Protein AF-A0A4V2KA90-F1 (afdb_monomer)

Structure (mmCIF, N/CA/C/O backbone):
data_AF-A0A4V2KA90-F1
#
_entry.id   AF-A0A4V2KA90-F1
#
loop_
_atom_site.group_PDB
_atom_site.id
_atom_site.type_symbol
_atom_site.label_atom_id
_atom_site.label_alt_id
_atom_site.label_comp_id
_atom_site.label_asym_id
_atom_site.label_entity_id
_atom_site.label_seq_id
_atom_site.pdbx_PDB_ins_code
_atom_site.Cartn_x
_atom_site.Cartn_y
_atom_site.Cartn_z
_atom_site.occupancy
_atom_site.B_iso_or_equiv
_atom_site.auth_seq_id
_atom_site.auth_comp_id
_atom_site.auth_asym_id
_atom_site.auth_atom_id
_atom_site.pdbx_PDB_model_num
ATOM 1 N N . MET A 1 1 ? -0.469 12.114 12.976 1.00 49.88 1 MET A N 1
ATOM 2 C CA . MET A 1 1 ? 0.600 11.328 12.302 1.00 49.88 1 MET A CA 1
ATOM 3 C C . MET A 1 1 ? 0.207 9.888 11.914 1.00 49.88 1 MET A C 1
ATOM 5 O O . MET A 1 1 ? 0.930 9.276 11.137 1.00 49.88 1 MET A O 1
ATOM 9 N N . PHE A 1 2 ? -0.930 9.350 12.385 1.00 52.66 2 PHE A N 1
ATOM 10 C CA . PHE A 1 2 ? -1.449 8.006 12.057 1.00 52.66 2 PHE A CA 1
ATOM 11 C C . PHE A 1 2 ? -1.662 7.740 10.556 1.00 52.66 2 PHE A C 1
ATOM 13 O O . PHE A 1 2 ? -1.206 6.731 10.027 1.00 52.66 2 PHE A O 1
ATOM 20 N N . PHE A 1 3 ? -2.319 8.675 9.865 1.00 51.88 3 PHE A N 1
ATOM 21 C CA . PHE A 1 3 ? -2.645 8.556 8.441 1.00 51.88 3 PHE A CA 1
ATOM 22 C C . PHE A 1 3 ? -1.391 8.559 7.558 1.00 51.88 3 PHE A C 1
ATOM 24 O O . PHE A 1 3 ? -1.224 7.685 6.719 1.00 51.88 3 PHE A O 1
ATOM 31 N N . ILE A 1 4 ? -0.465 9.490 7.801 1.00 54.34 4 ILE A N 1
ATOM 32 C CA . ILE A 1 4 ? 0.720 9.699 6.954 1.00 54.34 4 ILE A CA 1
ATOM 33 C C . ILE A 1 4 ? 1.667 8.494 7.007 1.00 54.34 4 ILE A C 1
ATOM 35 O O . ILE A 1 4 ? 2.111 8.021 5.967 1.00 54.34 4 ILE A O 1
ATOM 39 N N . ARG A 1 5 ? 1.942 7.936 8.196 1.00 56.03 5 ARG A N 1
ATOM 40 C CA . ARG A 1 5 ? 2.899 6.820 8.326 1.00 56.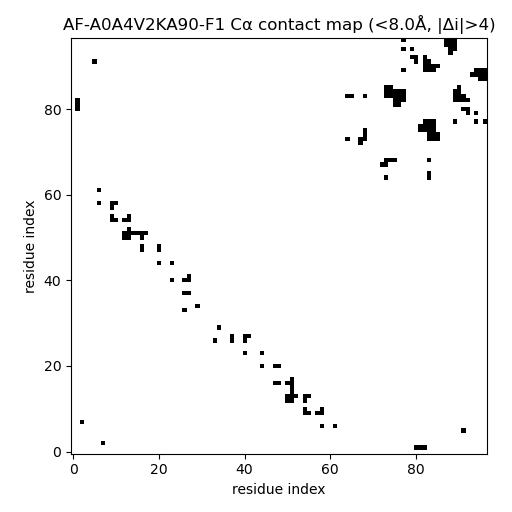03 5 ARG A CA 1
ATOM 41 C C . ARG A 1 5 ? 2.329 5.472 7.872 1.00 56.03 5 ARG A C 1
ATOM 43 O O . ARG A 1 5 ? 3.095 4.581 7.529 1.00 56.03 5 ARG A O 1
ATOM 50 N N . ASN A 1 6 ? 1.001 5.321 7.867 1.00 58.00 6 ASN A N 1
ATOM 51 C CA . ASN A 1 6 ? 0.332 4.045 7.598 1.00 58.00 6 ASN A CA 1
ATOM 52 C C . ASN A 1 6 ? -0.290 3.962 6.189 1.00 58.00 6 ASN A C 1
ATOM 54 O O . ASN A 1 6 ? -0.375 2.870 5.634 1.00 58.00 6 ASN A O 1
ATOM 58 N N . LEU A 1 7 ? -0.692 5.097 5.598 1.00 61.91 7 LEU A N 1
ATOM 59 C CA . LEU A 1 7 ? -1.077 5.197 4.182 1.00 61.91 7 LEU A CA 1
ATO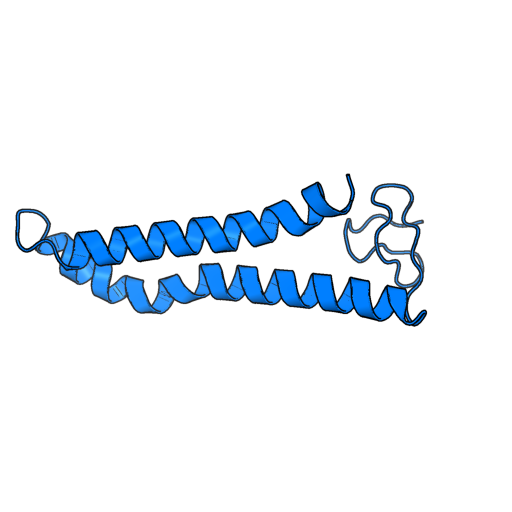M 60 C C . LEU A 1 7 ? 0.065 5.676 3.281 1.00 61.91 7 LEU A C 1
ATOM 62 O O . LEU A 1 7 ? 0.019 5.415 2.087 1.00 61.91 7 LEU A O 1
ATOM 66 N N . GLY A 1 8 ? 1.116 6.302 3.814 1.00 66.19 8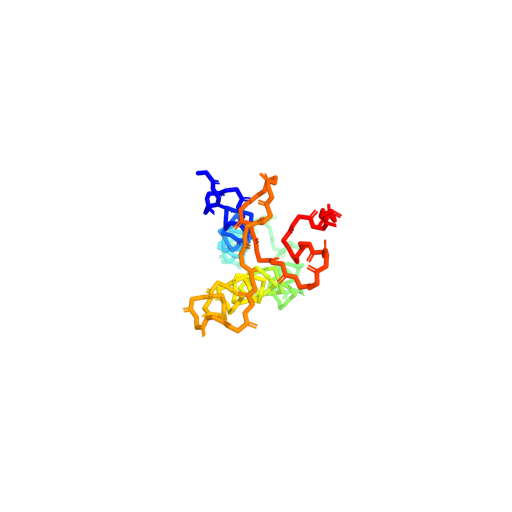 GLY A N 1
ATOM 67 C CA . GLY A 1 8 ? 2.244 6.749 2.992 1.00 66.19 8 GLY A CA 1
ATOM 68 C C . GLY A 1 8 ? 2.903 5.602 2.224 1.00 66.19 8 GLY A C 1
ATOM 69 O O . GLY A 1 8 ? 3.135 5.718 1.031 1.00 66.19 8 GLY A O 1
ATOM 70 N N . LEU A 1 9 ? 3.123 4.458 2.873 1.00 67.81 9 LEU A N 1
ATOM 71 C CA . LEU A 1 9 ? 3.800 3.305 2.273 1.00 67.81 9 LEU A CA 1
ATOM 72 C C . LEU A 1 9 ? 3.023 2.650 1.108 1.00 67.81 9 LEU A C 1
ATOM 74 O O . LEU A 1 9 ? 3.624 2.453 0.052 1.00 67.81 9 LEU A O 1
ATOM 78 N N . PRO A 1 10 ? 1.705 2.369 1.209 1.00 66.62 10 PRO A N 1
ATOM 79 C CA . PRO A 1 10 ? 0.943 1.891 0.056 1.00 66.62 10 PRO A CA 1
ATOM 80 C C . PRO A 1 10 ? 0.837 2.941 -1.058 1.00 66.62 10 PRO A C 1
ATOM 82 O O . PRO A 1 10 ? 0.923 2.577 -2.226 1.00 66.62 10 PRO A O 1
ATOM 85 N N . PHE A 1 11 ? 0.736 4.235 -0.734 1.00 70.56 11 PHE A N 1
ATOM 86 C CA . PHE A 1 11 ? 0.773 5.291 -1.753 1.00 70.56 11 PHE A CA 1
ATOM 87 C C . PHE A 1 11 ? 2.134 5.386 -2.455 1.00 70.56 11 PHE A C 1
ATOM 89 O O . PHE A 1 11 ? 2.165 5.577 -3.666 1.00 70.56 11 PHE A O 1
ATOM 96 N N . ILE A 1 12 ? 3.246 5.191 -1.739 1.00 77.25 12 ILE A N 1
ATOM 97 C CA . ILE A 1 12 ? 4.593 5.119 -2.326 1.00 77.25 12 ILE A CA 1
ATOM 98 C C . ILE A 1 12 ? 4.705 3.918 -3.269 1.00 77.25 12 ILE A C 1
ATOM 100 O O . ILE A 1 12 ? 5.249 4.062 -4.358 1.00 77.25 12 ILE A O 1
ATOM 104 N N . LEU A 1 13 ? 4.160 2.753 -2.899 1.00 73.38 13 LEU A N 1
ATOM 105 C CA . LEU A 1 13 ? 4.144 1.576 -3.778 1.00 73.38 13 LEU A CA 1
ATOM 106 C C . LEU A 1 13 ? 3.311 1.811 -5.045 1.00 73.38 13 LEU A C 1
ATOM 108 O O . LEU A 1 13 ? 3.738 1.430 -6.133 1.00 73.38 13 LEU A O 1
ATOM 112 N N . ILE A 1 14 ? 2.155 2.470 -4.922 1.00 74.50 14 ILE A N 1
ATOM 113 C CA . ILE A 1 14 ? 1.308 2.830 -6.069 1.00 74.50 14 ILE A CA 1
ATOM 114 C C . ILE A 1 14 ? 2.027 3.847 -6.964 1.00 74.50 14 ILE A C 1
ATOM 116 O O . ILE A 1 14 ? 2.152 3.618 -8.164 1.00 74.50 14 ILE A O 1
ATOM 120 N N . ALA A 1 15 ? 2.537 4.941 -6.393 1.00 79.62 15 ALA A N 1
ATOM 121 C CA . ALA A 1 15 ? 3.226 5.992 -7.138 1.00 79.62 15 ALA A CA 1
ATOM 122 C C . ALA A 1 15 ? 4.510 5.472 -7.801 1.00 79.62 15 ALA A C 1
ATOM 124 O O . ALA A 1 15 ? 4.719 5.698 -8.989 1.00 79.62 15 ALA A O 1
ATOM 125 N N . GLY A 1 16 ? 5.332 4.715 -7.071 1.00 81.88 16 GLY A N 1
ATOM 126 C CA . GLY A 1 16 ? 6.538 4.084 -7.605 1.00 81.88 16 GLY A CA 1
ATOM 127 C C . GLY A 1 16 ? 6.228 3.069 -8.706 1.00 81.88 16 GLY A C 1
ATOM 128 O O . GLY A 1 16 ? 6.880 3.082 -9.746 1.00 81.88 16 GLY A O 1
ATOM 129 N N . GLY A 1 17 ? 5.190 2.244 -8.525 1.00 77.00 17 GLY A N 1
ATOM 130 C CA . GLY A 1 17 ? 4.724 1.302 -9.544 1.00 77.00 17 GLY A CA 1
ATOM 131 C C . GLY A 1 17 ? 4.240 1.997 -10.821 1.00 77.00 17 GLY A C 1
ATOM 132 O O . GLY A 1 17 ? 4.592 1.569 -11.918 1.00 77.00 17 GLY A O 1
ATOM 133 N N . LEU A 1 18 ? 3.496 3.099 -10.689 1.00 81.75 18 LEU A N 1
ATOM 134 C CA . LEU A 1 18 ? 3.040 3.910 -11.823 1.00 81.75 18 LEU A CA 1
ATOM 135 C C . LEU A 1 18 ? 4.200 4.600 -12.548 1.00 81.75 18 LEU A C 1
ATOM 137 O O . LEU A 1 18 ? 4.249 4.565 -13.774 1.00 81.75 18 LEU A O 1
ATOM 141 N N . VAL A 1 19 ? 5.149 5.186 -11.812 1.00 85.00 19 VAL A N 1
ATOM 142 C CA . VAL A 1 19 ? 6.346 5.815 -12.397 1.00 85.00 19 VAL A CA 1
ATOM 143 C C . VAL A 1 19 ? 7.180 4.784 -13.155 1.00 85.00 19 VAL A C 1
ATOM 145 O O . VAL A 1 19 ? 7.606 5.049 -14.277 1.00 85.00 19 VAL A O 1
ATOM 148 N N . ALA A 1 20 ? 7.368 3.592 -12.587 1.00 80.44 20 ALA A N 1
ATOM 149 C CA . ALA A 1 20 ? 8.105 2.519 -13.241 1.00 80.44 20 ALA A CA 1
ATOM 150 C C . ALA A 1 20 ? 7.385 2.009 -14.507 1.00 80.44 20 ALA A C 1
ATOM 152 O O . ALA A 1 20 ? 8.033 1.821 -15.536 1.00 80.44 20 ALA A O 1
ATOM 153 N N . LEU A 1 21 ? 6.052 1.856 -14.467 1.00 79.44 21 LEU A N 1
ATOM 154 C CA . LEU A 1 21 ? 5.246 1.505 -15.644 1.00 79.44 21 LEU A CA 1
ATOM 155 C C . LEU A 1 21 ? 5.369 2.572 -16.734 1.00 79.44 21 LEU A C 1
ATOM 157 O O . LEU A 1 21 ? 5.599 2.243 -17.894 1.00 79.44 21 LEU A O 1
ATOM 161 N N . MET A 1 22 ? 5.268 3.848 -16.361 1.00 82.06 22 MET A N 1
ATOM 162 C CA . MET A 1 22 ? 5.380 4.967 -17.295 1.00 82.06 22 MET A CA 1
ATOM 163 C C . MET A 1 22 ? 6.778 5.039 -17.921 1.00 82.06 22 MET A C 1
ATOM 165 O O . MET A 1 22 ? 6.894 5.212 -19.132 1.00 82.06 22 MET A O 1
ATOM 169 N N . GLY A 1 23 ? 7.834 4.812 -17.134 1.00 79.12 23 GLY A N 1
ATOM 170 C CA . GLY A 1 23 ? 9.204 4.702 -17.639 1.00 79.12 23 GLY A CA 1
ATOM 171 C C . GLY A 1 23 ? 9.370 3.564 -18.649 1.00 79.12 23 GLY A C 1
ATOM 172 O O . GLY A 1 23 ? 9.972 3.758 -19.703 1.00 79.12 23 GLY A O 1
ATOM 173 N N . LEU A 1 24 ? 8.778 2.397 -18.382 1.00 72.94 24 LEU A N 1
ATOM 174 C CA . LEU A 1 24 ? 8.827 1.256 -19.298 1.00 72.94 24 LEU A CA 1
ATOM 175 C C . LEU A 1 24 ? 7.999 1.459 -20.570 1.00 72.94 24 LEU A C 1
ATOM 177 O O . LEU A 1 24 ? 8.443 1.043 -21.639 1.00 72.94 24 LEU A O 1
ATOM 181 N N . VAL A 1 25 ? 6.859 2.151 -20.495 1.00 78.81 25 VAL A N 1
ATOM 182 C CA . VAL A 1 25 ? 6.108 2.572 -21.690 1.00 78.81 25 VAL A CA 1
ATOM 183 C C . VAL A 1 25 ? 6.967 3.492 -22.556 1.00 78.81 25 VAL A C 1
ATOM 185 O O . VAL A 1 25 ? 7.098 3.239 -23.753 1.00 78.81 25 VAL A O 1
ATOM 188 N N . LEU A 1 26 ? 7.603 4.506 -21.963 1.00 78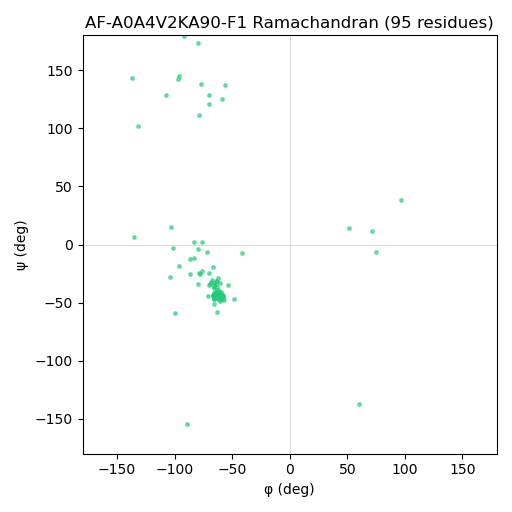.50 26 LEU A N 1
ATOM 189 C CA . LEU A 1 26 ? 8.468 5.441 -22.690 1.00 78.50 26 LEU A CA 1
ATOM 190 C C . LEU A 1 26 ? 9.664 4.732 -23.347 1.00 78.50 26 LEU A C 1
ATOM 192 O O . LEU A 1 26 ? 9.959 4.987 -24.513 1.00 78.50 26 LEU A O 1
ATOM 196 N N . LEU A 1 27 ? 10.297 3.792 -22.637 1.00 72.25 27 LEU A N 1
ATOM 197 C CA . LEU A 1 27 ? 11.379 2.957 -23.172 1.00 72.25 27 LEU A CA 1
ATOM 198 C C . LEU A 1 27 ? 10.896 2.022 -24.292 1.00 72.25 27 LEU A C 1
ATOM 200 O O . LEU A 1 27 ? 11.616 1.807 -25.261 1.00 72.25 27 LEU A O 1
ATOM 204 N N . SER A 1 28 ? 9.675 1.485 -24.195 1.00 66.81 28 SER A N 1
ATOM 205 C CA . SER A 1 28 ? 9.123 0.564 -25.202 1.00 66.81 28 SER A CA 1
ATOM 206 C C . SER A 1 28 ? 8.788 1.230 -26.541 1.00 66.81 28 SER A C 1
ATOM 208 O O . SER A 1 28 ? 8.763 0.549 -27.567 1.00 66.81 28 SER A O 1
ATOM 210 N N . GLN A 1 29 ? 8.539 2.544 -26.530 1.00 71.81 29 GLN A N 1
ATOM 211 C CA . GLN A 1 29 ? 8.251 3.351 -27.720 1.00 71.81 29 GLN A CA 1
ATOM 212 C C . GLN A 1 29 ? 9.529 3.877 -28.396 1.00 71.81 29 GLN A C 1
ATOM 214 O O . GLN A 1 2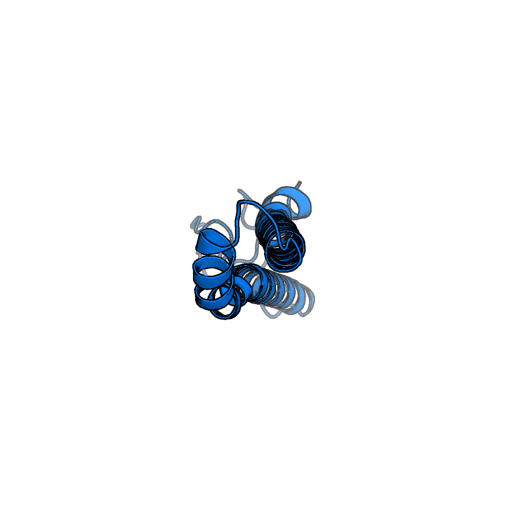9 ? 9.477 4.372 -29.522 1.00 71.81 29 GLN A O 1
ATOM 219 N N . GLN A 1 30 ? 10.687 3.778 -27.734 1.00 68.50 30 GLN A N 1
ATOM 220 C CA . GLN A 1 30 ? 11.967 4.185 -28.307 1.00 68.50 30 GLN A CA 1
ATOM 221 C C . GLN A 1 30 ? 12.488 3.113 -29.277 1.00 68.50 30 GLN A C 1
ATOM 223 O O . GLN A 1 30 ? 12.901 2.029 -28.876 1.00 68.50 30 GLN A O 1
ATOM 228 N N . SER A 1 31 ? 12.505 3.443 -30.570 1.00 57.00 31 SER A N 1
ATOM 229 C CA . SER A 1 31 ? 12.964 2.578 -31.671 1.00 57.00 31 SER A CA 1
ATOM 230 C C . SER A 1 31 ? 14.490 2.573 -31.895 1.00 57.00 31 SER A C 1
ATOM 232 O O . SER A 1 31 ? 14.970 1.919 -32.818 1.00 57.00 31 SER A O 1
ATOM 234 N N . GLY A 1 32 ? 15.255 3.304 -31.072 1.00 67.75 32 GLY A N 1
ATOM 235 C CA . GLY A 1 32 ? 16.722 3.412 -31.139 1.00 67.75 32 GLY A CA 1
ATOM 236 C C . GLY A 1 32 ? 17.479 2.351 -30.320 1.00 67.75 32 GLY A C 1
ATOM 237 O O . GLY A 1 32 ? 16.939 1.288 -30.043 1.00 67.75 32 GLY A O 1
ATOM 238 N N . SER A 1 33 ? 18.719 2.671 -29.899 1.00 60.25 33 SER A N 1
ATOM 239 C CA . SER A 1 33 ? 19.766 1.849 -29.217 1.00 60.25 33 SER A CA 1
ATOM 240 C C . SER A 1 33 ? 19.332 0.875 -28.091 1.00 60.25 33 SER A C 1
ATOM 242 O O . SER A 1 33 ? 20.123 0.068 -27.610 1.00 60.25 33 SER A O 1
ATOM 244 N N . PHE A 1 34 ? 18.069 0.915 -27.674 1.00 60.88 34 PHE A N 1
ATOM 245 C CA . PHE A 1 34 ? 17.442 0.050 -26.677 1.00 60.88 34 PHE A CA 1
ATOM 246 C C . PHE A 1 34 ? 16.549 -1.049 -27.285 1.00 60.88 34 PHE A C 1
ATOM 248 O O . PHE A 1 34 ? 15.786 -1.682 -26.560 1.00 60.88 34 PHE A O 1
ATOM 255 N N . ALA A 1 35 ? 16.648 -1.336 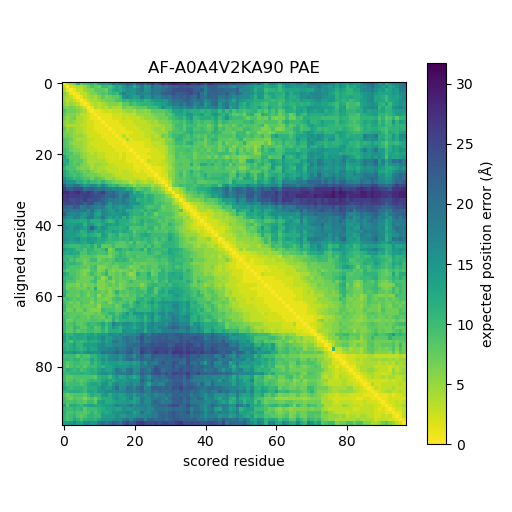-28.588 1.00 62.34 35 ALA A N 1
ATOM 256 C CA . ALA A 1 35 ? 15.879 -2.403 -29.242 1.00 62.34 35 ALA A CA 1
ATOM 257 C C . ALA A 1 35 ? 16.029 -3.782 -28.554 1.00 62.34 35 ALA A C 1
ATOM 259 O O . ALA A 1 35 ? 15.054 -4.526 -28.452 1.00 62.34 35 ALA A O 1
ATOM 260 N N . SER A 1 36 ? 17.209 -4.096 -28.000 1.00 67.38 36 SER A N 1
ATOM 261 C CA . SER A 1 36 ? 17.437 -5.307 -27.191 1.00 67.38 36 SER A CA 1
ATOM 262 C C . SER A 1 36 ? 16.699 -5.282 -25.845 1.00 67.38 36 SER A C 1
ATOM 264 O O . SER A 1 36 ? 16.226 -6.313 -25.375 1.00 67.38 36 SER A O 1
ATOM 266 N N . TRP A 1 37 ? 16.533 -4.099 -25.250 1.00 66.56 37 TRP A N 1
ATOM 267 C CA . TRP A 1 37 ? 15.777 -3.881 -24.017 1.00 66.56 37 TRP A CA 1
ATOM 268 C C . TRP A 1 37 ? 14.266 -3.842 -24.243 1.00 66.56 37 TRP A C 1
ATOM 270 O O . TRP A 1 37 ? 13.513 -4.172 -23.330 1.00 66.56 37 TRP A O 1
ATOM 280 N N . ALA A 1 38 ? 13.802 -3.503 -25.448 1.00 66.12 38 ALA A N 1
ATOM 281 C CA . ALA A 1 38 ? 12.380 -3.477 -25.787 1.00 66.12 38 ALA A CA 1
ATOM 282 C C . ALA A 1 38 ? 11.729 -4.872 -25.695 1.00 66.12 38 ALA A C 1
ATOM 284 O O . ALA A 1 38 ? 10.555 -4.993 -25.338 1.00 66.12 38 ALA A O 1
ATOM 285 N N . GLN A 1 39 ? 12.484 -5.937 -25.978 1.00 70.31 39 GLN A N 1
ATOM 286 C CA . GLN A 1 39 ? 12.014 -7.318 -25.827 1.00 70.31 39 GLN A CA 1
ATOM 287 C C . GLN A 1 39 ? 11.871 -7.697 -24.344 1.00 70.31 39 GLN A C 1
ATOM 289 O O . GLN A 1 39 ? 10.840 -8.228 -23.928 1.00 70.31 39 GLN A O 1
ATOM 294 N N . THR A 1 40 ? 12.864 -7.337 -23.528 1.00 69.44 40 THR A N 1
ATOM 295 C CA . THR A 1 40 ? 12.872 -7.544 -22.073 1.00 69.44 40 THR A CA 1
ATOM 296 C C . THR A 1 40 ? 11.768 -6.735 -21.386 1.00 69.44 40 THR A C 1
ATOM 298 O O . THR A 1 40 ? 11.050 -7.253 -20.533 1.00 69.44 40 THR A O 1
ATOM 301 N N . ALA A 1 41 ? 11.564 -5.488 -21.814 1.00 65.81 41 ALA A N 1
ATOM 302 C CA . ALA A 1 41 ? 10.496 -4.612 -21.347 1.00 65.81 41 ALA A CA 1
ATOM 303 C C . ALA A 1 41 ? 9.110 -5.220 -21.593 1.00 65.81 41 ALA A C 1
ATOM 305 O O . ALA A 1 41 ? 8.301 -5.269 -20.669 1.00 65.81 41 ALA A O 1
ATOM 306 N N . ARG A 1 42 ? 8.849 -5.748 -22.799 1.00 67.25 42 ARG A N 1
ATOM 307 C CA . ARG A 1 42 ? 7.579 -6.424 -23.127 1.00 67.25 42 ARG A CA 1
ATOM 308 C C . ARG A 1 42 ? 7.343 -7.681 -22.290 1.00 67.25 42 ARG A C 1
ATOM 310 O O . ARG A 1 42 ? 6.207 -7.930 -21.898 1.00 67.25 42 ARG A O 1
ATOM 317 N N . ALA A 1 43 ? 8.395 -8.439 -21.982 1.00 73.25 43 ALA A N 1
ATOM 318 C CA . ALA A 1 43 ? 8.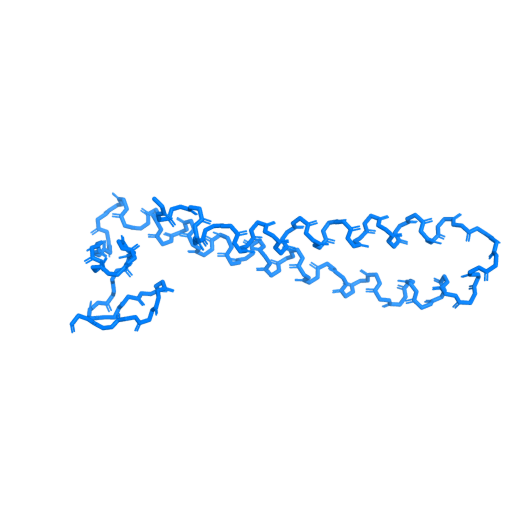292 -9.629 -21.137 1.00 73.25 43 ALA A CA 1
ATOM 319 C C . ALA A 1 43 ? 7.981 -9.292 -19.665 1.00 73.25 43 ALA A C 1
ATOM 321 O O . ALA A 1 43 ? 7.257 -10.032 -19.000 1.00 73.25 43 ALA A O 1
ATOM 322 N N . ILE A 1 44 ? 8.494 -8.165 -19.157 1.00 70.12 44 ILE A N 1
ATOM 323 C CA . ILE A 1 44 ? 8.317 -7.731 -17.759 1.00 70.12 44 ILE A CA 1
ATOM 324 C C . ILE A 1 44 ? 7.022 -6.919 -17.568 1.00 70.12 44 ILE A C 1
ATOM 326 O O . ILE A 1 44 ? 6.445 -6.919 -16.480 1.00 70.12 44 ILE A O 1
ATOM 330 N N . PHE A 1 45 ? 6.518 -6.278 -18.625 1.00 68.38 45 PHE A N 1
ATOM 331 C CA . PHE A 1 45 ? 5.310 -5.447 -18.609 1.00 68.38 45 PHE A CA 1
ATOM 332 C C . PHE A 1 45 ? 4.077 -6.078 -17.927 1.00 68.38 45 PHE A C 1
ATOM 334 O O . PHE A 1 45 ? 3.471 -5.413 -17.087 1.00 68.38 45 PHE A O 1
ATOM 341 N N . PRO A 1 46 ? 3.691 -7.344 -18.194 1.00 70.81 46 PRO A N 1
ATOM 342 C CA . PRO A 1 46 ? 2.537 -7.947 -17.521 1.00 70.81 46 PRO A CA 1
ATOM 343 C C . PRO A 1 46 ? 2.768 -8.170 -16.018 1.00 70.81 46 PRO A C 1
ATOM 345 O O . PRO A 1 46 ? 1.835 -8.065 -15.225 1.00 70.81 46 PRO A O 1
ATOM 348 N N . TRP A 1 47 ? 4.012 -8.415 -15.603 1.00 74.94 47 TRP A N 1
ATOM 349 C CA . TRP A 1 47 ? 4.373 -8.625 -14.197 1.00 74.94 47 TRP A CA 1
ATOM 350 C C . TRP A 1 47 ? 4.453 -7.317 -13.412 1.00 74.94 47 TRP A C 1
ATOM 352 O O . TRP A 1 47 ? 4.223 -7.295 -12.203 1.00 74.94 47 TRP A O 1
ATOM 362 N N . MET A 1 48 ? 4.711 -6.201 -14.092 1.00 69.50 48 MET A N 1
ATOM 363 C CA . MET A 1 48 ? 4.782 -4.885 -13.467 1.00 69.50 48 MET A CA 1
ATOM 364 C C . MET A 1 48 ? 3.484 -4.427 -12.820 1.00 69.50 48 MET A C 1
ATOM 366 O O . MET A 1 48 ? 3.540 -3.672 -11.852 1.00 69.50 48 MET A O 1
ATOM 370 N N . ILE A 1 49 ? 2.331 -4.881 -13.318 1.00 73.69 49 ILE A N 1
ATOM 371 C CA . ILE A 1 49 ? 1.032 -4.492 -12.762 1.00 73.69 49 ILE A CA 1
ATOM 372 C C . ILE A 1 49 ? 0.833 -5.026 -11.339 1.00 73.69 49 ILE A C 1
ATOM 374 O O . ILE A 1 49 ? 0.037 -4.479 -10.578 1.00 73.69 49 ILE A O 1
ATOM 378 N N . LEU A 1 50 ? 1.604 -6.046 -10.945 1.00 76.56 50 LEU A N 1
ATOM 379 C CA . LEU A 1 50 ? 1.556 -6.623 -9.606 1.00 76.56 50 LEU A CA 1
ATOM 380 C C . LEU A 1 50 ? 1.986 -5.627 -8.530 1.00 76.56 50 LEU A C 1
ATOM 382 O O . LEU A 1 50 ? 1.422 -5.647 -7.442 1.00 76.56 50 LEU A O 1
ATOM 386 N N . LEU A 1 51 ? 2.933 -4.728 -8.814 1.00 72.38 51 LEU A N 1
ATOM 387 C CA . LEU A 1 51 ? 3.376 -3.707 -7.856 1.00 72.38 51 LEU A CA 1
ATOM 388 C C . LEU A 1 51 ? 2.256 -2.718 -7.480 1.00 72.38 51 LEU A C 1
ATOM 390 O O . LEU A 1 51 ? 1.912 -2.639 -6.295 1.00 72.38 51 LEU A O 1
ATOM 394 N N . PRO A 1 52 ? 1.636 -1.995 -8.435 1.00 72.44 52 PRO A N 1
ATOM 395 C CA . PRO A 1 52 ? 0.513 -1.122 -8.129 1.00 72.44 52 PRO A CA 1
ATOM 396 C C . PRO A 1 52 ? -0.715 -1.912 -7.656 1.00 72.44 52 PRO A C 1
ATOM 398 O O . PRO A 1 52 ? -1.414 -1.426 -6.768 1.00 72.44 52 PRO A O 1
ATOM 401 N N . ALA A 1 53 ? -0.959 -3.135 -8.147 1.00 76.06 53 ALA A N 1
ATOM 402 C CA . ALA A 1 53 ? -2.058 -3.976 -7.661 1.00 76.06 53 ALA A CA 1
ATOM 403 C C . ALA A 1 53 ? -1.876 -4.393 -6.190 1.00 76.06 53 ALA A C 1
ATOM 405 O O . ALA A 1 53 ? -2.822 -4.295 -5.409 1.00 76.06 53 ALA A O 1
ATOM 406 N N . CYS A 1 54 ? -0.667 -4.787 -5.777 1.00 76.88 54 CYS A N 1
ATOM 407 C CA . CYS A 1 54 ? -0.337 -5.066 -4.377 1.00 76.88 54 CYS A CA 1
ATOM 408 C C . CYS A 1 54 ? -0.475 -3.812 -3.508 1.00 76.88 54 CYS A C 1
ATOM 410 O O . CYS A 1 54 ? -1.061 -3.879 -2.426 1.00 76.88 54 CYS A O 1
ATOM 412 N N . GLY A 1 55 ? 0.009 -2.661 -3.988 1.00 74.50 55 GLY A N 1
ATOM 413 C CA . GLY A 1 55 ? -0.177 -1.376 -3.311 1.00 74.50 55 GLY A CA 1
ATOM 414 C C . GLY A 1 55 ? -1.658 -1.033 -3.111 1.00 74.50 55 GLY A C 1
ATOM 415 O O . GLY A 1 55 ? -2.067 -0.677 -2.004 1.00 74.50 55 GLY A O 1
ATOM 416 N N . ALA A 1 56 ? -2.479 -1.223 -4.148 1.00 75.44 56 ALA A N 1
ATOM 417 C CA . ALA A 1 56 ? -3.921 -0.999 -4.110 1.00 75.44 56 ALA A CA 1
ATOM 418 C C . ALA A 1 56 ? -4.641 -1.975 -3.167 1.00 75.44 56 ALA A C 1
ATOM 420 O O . ALA A 1 56 ? -5.438 -1.544 -2.336 1.00 75.44 56 ALA A O 1
ATOM 421 N N . LEU A 1 57 ? -4.330 -3.273 -3.225 1.00 80.38 57 LEU A N 1
ATOM 422 C CA . LEU A 1 57 ? -4.876 -4.280 -2.307 1.00 80.38 57 LEU A CA 1
ATOM 423 C C . LEU A 1 57 ? -4.554 -3.940 -0.851 1.00 80.38 57 LEU A C 1
ATOM 425 O O . LEU A 1 57 ? -5.436 -3.993 0.012 1.00 80.38 57 LEU A O 1
ATOM 429 N N . TRP A 1 58 ? -3.311 -3.544 -0.580 1.00 78.25 58 TRP A N 1
ATOM 430 C CA . TRP A 1 58 ? -2.893 -3.164 0.762 1.00 78.25 58 TRP A CA 1
ATOM 431 C C . TRP A 1 58 ? -3.611 -1.895 1.241 1.00 78.25 58 TRP A C 1
ATOM 433 O O . TRP A 1 58 ? -4.106 -1.857 2.374 1.00 78.25 58 TRP A O 1
ATOM 443 N N . ALA A 1 59 ? -3.752 -0.888 0.373 1.00 75.62 59 ALA A N 1
ATOM 444 C CA . ALA A 1 59 ? -4.523 0.321 0.660 1.00 75.62 59 ALA A CA 1
ATOM 445 C C . ALA A 1 59 ? -5.999 0.004 0.957 1.00 75.62 59 ALA A C 1
ATOM 447 O O . ALA A 1 59 ? -6.531 0.451 1.977 1.00 75.62 59 ALA A O 1
ATOM 448 N N . THR A 1 60 ? -6.647 -0.823 0.133 1.00 80.19 60 THR A N 1
ATOM 449 C CA . THR A 1 60 ? -8.047 -1.232 0.316 1.00 80.19 60 THR A CA 1
ATOM 450 C C . THR A 1 60 ? -8.237 -2.003 1.619 1.00 80.19 60 THR A C 1
ATOM 452 O O . THR A 1 60 ? -9.170 -1.714 2.368 1.00 80.19 60 THR A O 1
ATOM 455 N N . GLN A 1 61 ? -7.332 -2.926 1.965 1.00 78.19 61 GLN A N 1
ATOM 456 C CA . GLN A 1 61 ? -7.383 -3.615 3.259 1.00 78.19 61 GLN A CA 1
ATOM 457 C C . GLN A 1 61 ? -7.283 -2.640 4.439 1.00 78.19 61 GLN A C 1
ATOM 459 O O . GLN A 1 61 ? -8.010 -2.790 5.426 1.00 78.19 61 GLN A O 1
ATOM 464 N N . ARG A 1 62 ? -6.416 -1.623 4.353 1.00 73.69 62 ARG A N 1
ATOM 465 C CA . ARG A 1 62 ? -6.291 -0.593 5.397 1.00 73.69 62 ARG A CA 1
ATOM 466 C C . ARG A 1 62 ? -7.544 0.273 5.503 1.00 73.69 62 ARG A C 1
ATOM 468 O O . ARG A 1 62 ? -8.015 0.504 6.616 1.00 73.69 62 ARG A O 1
ATOM 475 N N . LEU A 1 63 ? -8.118 0.690 4.377 1.00 75.19 63 LEU A N 1
ATOM 476 C CA . LEU A 1 63 ? -9.375 1.443 4.343 1.00 75.19 63 LEU A CA 1
ATOM 477 C C . LEU A 1 63 ? -10.538 0.633 4.920 1.00 75.19 63 LEU A C 1
ATOM 479 O O . LEU A 1 63 ? -11.299 1.159 5.729 1.00 75.19 63 LEU A O 1
ATOM 483 N N . LEU A 1 64 ? -10.631 -0.658 4.593 1.00 79.38 64 LEU A N 1
ATOM 484 C CA . LEU A 1 64 ? -11.635 -1.560 5.161 1.00 79.38 64 LEU A CA 1
ATOM 485 C C . LEU A 1 64 ? -11.493 -1.700 6.680 1.00 79.38 64 LEU A C 1
ATOM 487 O O . LEU A 1 64 ? -12.503 -1.710 7.380 1.00 79.38 64 LEU A O 1
ATOM 491 N N . GLN A 1 65 ? -10.267 -1.778 7.208 1.00 73.94 65 GLN A N 1
ATOM 492 C CA . GLN A 1 65 ? -10.038 -1.804 8.659 1.00 73.94 65 GLN A CA 1
ATOM 493 C C . GLN A 1 65 ? -10.489 -0.500 9.328 1.00 73.94 65 GLN A 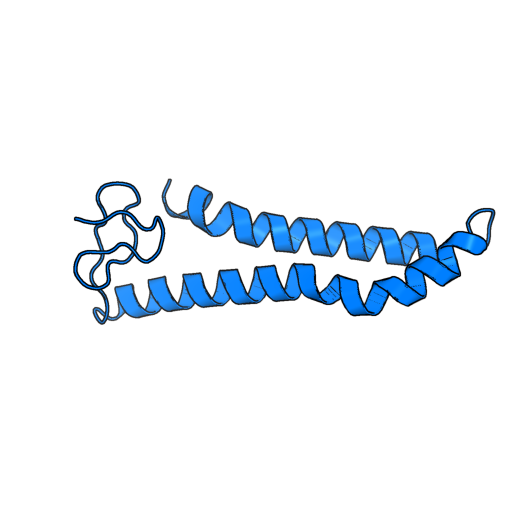C 1
ATOM 495 O O . GLN A 1 65 ? -11.171 -0.551 10.349 1.00 73.94 65 GLN A O 1
ATOM 500 N N . ILE A 1 66 ? -10.171 0.656 8.737 1.00 72.50 66 ILE A N 1
ATOM 501 C CA . ILE A 1 66 ? -10.615 1.966 9.241 1.00 72.50 66 ILE A CA 1
ATOM 502 C C . ILE A 1 66 ? -12.143 2.082 9.181 1.00 72.50 66 ILE A C 1
ATOM 504 O O . ILE A 1 66 ? -12.765 2.593 10.110 1.00 72.50 66 ILE A O 1
ATOM 508 N N . TRP A 1 67 ? -12.765 1.593 8.109 1.00 74.44 67 TRP A N 1
ATOM 509 C CA . TRP A 1 67 ? -14.216 1.610 7.956 1.00 74.44 67 TRP A CA 1
ATOM 510 C C . TRP A 1 67 ? -14.919 0.705 8.976 1.00 74.44 67 TRP A C 1
ATOM 512 O O . TRP A 1 67 ? -15.892 1.120 9.603 1.00 74.44 67 TRP A O 1
ATOM 522 N N . ARG A 1 68 ? -14.394 -0.504 9.207 1.00 77.00 68 ARG A N 1
ATOM 523 C CA . ARG A 1 68 ? -14.880 -1.422 10.252 1.00 77.00 68 ARG A CA 1
ATOM 524 C C . ARG A 1 68 ? -14.730 -0.832 11.653 1.00 77.00 68 ARG A C 1
ATOM 526 O O . ARG A 1 68 ? -15.647 -0.971 12.460 1.00 77.00 68 ARG A O 1
ATOM 533 N N . TRP A 1 69 ? -13.625 -0.134 11.910 1.00 70.31 69 TRP A N 1
ATOM 534 C CA . TRP A 1 69 ? -13.424 0.621 13.144 1.00 70.31 69 TRP A CA 1
ATOM 535 C C . TRP A 1 69 ? -14.464 1.739 13.311 1.00 70.31 69 TRP A C 1
ATOM 537 O O . TRP A 1 69 ? -15.108 1.809 14.351 1.00 70.31 69 TRP A O 1
ATOM 547 N N . ARG A 1 70 ? -14.731 2.550 12.272 1.00 71.50 70 ARG A N 1
ATOM 548 C CA . ARG A 1 70 ? -15.795 3.578 12.332 1.00 71.50 70 ARG A CA 1
ATOM 549 C C . ARG A 1 70 ? -17.188 2.999 12.573 1.00 71.50 70 ARG A C 1
ATOM 551 O O . ARG A 1 70 ? -17.999 3.653 13.212 1.00 71.50 70 ARG A O 1
ATOM 558 N N . ARG A 1 71 ? -17.472 1.795 12.065 1.00 79.19 71 ARG A N 1
ATOM 559 C CA . ARG A 1 71 ? -18.730 1.080 12.344 1.00 79.19 71 ARG A CA 1
ATOM 560 C C . ARG A 1 71 ? -18.782 0.441 13.739 1.00 79.19 71 ARG A C 1
ATOM 562 O O . ARG A 1 71 ? -19.756 -0.238 14.032 1.00 79.19 71 ARG A O 1
ATOM 569 N N . GLY A 1 72 ? -17.751 0.608 14.570 1.00 72.38 72 GLY A N 1
ATOM 570 C CA . GLY A 1 72 ? -17.690 0.029 15.915 1.00 72.38 72 GLY A CA 1
ATOM 571 C C . GLY A 1 72 ? -17.496 -1.490 15.937 1.00 72.38 72 GLY A C 1
ATOM 572 O O . GLY A 1 72 ? -17.649 -2.110 16.977 1.00 72.38 72 GLY A O 1
ATOM 573 N N . THR A 1 73 ? -17.167 -2.112 14.797 1.00 71.56 73 THR A N 1
ATOM 574 C CA . THR A 1 73 ? -16.965 -3.576 14.711 1.00 71.56 73 THR A CA 1
ATOM 575 C C . THR A 1 73 ? -15.565 -4.021 15.127 1.00 71.56 73 THR A C 1
ATOM 577 O O . THR A 1 73 ? -15.307 -5.213 15.262 1.00 71.56 73 THR A O 1
ATOM 580 N N . LEU A 1 74 ? -14.639 -3.075 15.273 1.00 69.00 74 LEU A N 1
ATOM 581 C CA . LEU A 1 74 ? -13.282 -3.308 15.748 1.00 69.00 74 LEU A CA 1
ATOM 582 C C . LEU A 1 74 ? -12.927 -2.202 16.732 1.00 69.00 74 LEU A C 1
ATOM 584 O O . LEU A 1 74 ? -13.282 -1.049 16.489 1.00 69.00 74 LEU A O 1
ATOM 588 N N . ASP A 1 75 ? -12.185 -2.539 17.780 1.00 68.50 75 ASP A N 1
ATOM 589 C CA . ASP A 1 75 ? -11.705 -1.559 18.747 1.00 68.50 75 ASP A CA 1
ATOM 590 C C . ASP A 1 75 ? -10.522 -0.773 18.183 1.00 68.50 75 ASP A C 1
ATOM 592 O O . ASP A 1 75 ? -9.625 -1.305 17.527 1.00 68.50 75 ASP A O 1
ATOM 596 N N . GLY A 1 76 ? -10.523 0.534 18.417 1.00 65.44 76 GLY A N 1
ATOM 597 C CA . GLY A 1 76 ? -9.366 1.387 18.150 1.00 65.44 76 GLY A CA 1
ATOM 598 C C . GLY A 1 76 ? -8.480 1.515 19.378 1.00 65.44 76 GLY A C 1
ATOM 599 O O . GLY A 1 76 ? -8.795 1.013 20.452 1.00 65.44 76 GLY A O 1
ATOM 600 N N . GLY A 1 77 ? -7.383 2.257 19.240 1.00 69.56 77 GLY A N 1
ATOM 601 C CA . GLY A 1 77 ? -6.619 2.691 20.412 1.00 69.56 77 GLY A CA 1
ATOM 602 C C . GLY A 1 77 ? -5.421 1.813 20.756 1.00 69.56 77 GLY A C 1
ATOM 603 O O . GLY A 1 77 ? -5.114 1.620 21.931 1.00 69.56 77 GLY A O 1
ATOM 604 N N . CYS A 1 78 ? -4.703 1.311 19.747 1.00 75.00 78 CYS A N 1
ATOM 605 C CA . CYS A 1 78 ? -3.309 0.922 19.959 1.00 75.00 78 CYS A CA 1
ATOM 606 C C . CYS A 1 78 ? -2.506 2.140 20.449 1.00 75.00 78 CYS A C 1
ATOM 608 O O . CYS A 1 78 ? -2.465 3.151 19.757 1.00 75.00 78 CYS A O 1
ATOM 610 N N . GLU A 1 79 ? -1.809 2.054 21.577 1.00 72.44 79 GLU A N 1
ATOM 611 C CA . GLU A 1 79 ? -1.074 3.206 22.135 1.00 72.44 79 GLU A CA 1
ATOM 612 C C . GLU A 1 79 ? 0.063 3.692 21.229 1.00 72.44 79 GLU A C 1
ATOM 614 O O . GLU A 1 79 ? 0.354 4.880 21.132 1.00 72.44 79 GLU A O 1
ATOM 619 N N . ARG A 1 80 ? 0.679 2.768 20.484 1.00 71.25 80 ARG A N 1
ATOM 620 C CA . ARG A 1 80 ? 1.834 3.071 19.632 1.00 71.25 80 ARG A CA 1
ATOM 621 C C . ARG A 1 80 ? 1.462 3.721 18.307 1.00 71.25 80 ARG A C 1
ATOM 623 O O . ARG A 1 80 ? 2.246 4.478 17.736 1.00 71.25 80 ARG A O 1
ATOM 630 N N . CYS A 1 81 ? 0.321 3.339 17.746 1.00 70.50 81 CYS A N 1
ATOM 631 C CA . CYS A 1 81 ? -0.050 3.771 16.405 1.00 70.50 81 CYS A CA 1
ATOM 632 C C . CYS A 1 81 ? -1.496 4.218 16.283 1.00 70.50 81 CYS A C 1
ATOM 634 O O . CYS A 1 81 ? -1.924 4.436 15.168 1.00 70.50 81 CYS A O 1
ATOM 636 N N . THR A 1 82 ? -2.274 4.317 17.361 1.00 70.00 82 THR A N 1
ATOM 637 C CA . THR A 1 82 ? -3.729 4.595 17.357 1.00 70.00 82 THR A CA 1
ATOM 638 C C . THR A 1 82 ? -4.549 3.673 16.440 1.00 70.00 82 THR A C 1
ATOM 640 O O . THR A 1 82 ? -5.704 3.944 16.135 1.00 70.00 82 THR A O 1
ATOM 643 N N . GLY A 1 83 ? -3.941 2.575 15.984 1.00 69.75 83 GLY A N 1
ATOM 644 C CA . GLY A 1 83 ? -4.488 1.664 14.994 1.00 69.75 83 GLY A CA 1
ATOM 645 C C . GLY A 1 83 ? -5.501 0.683 15.556 1.00 69.75 83 GLY A C 1
ATOM 646 O O . GLY A 1 83 ? -5.706 0.581 16.764 1.00 69.75 83 GLY A O 1
ATOM 647 N N . VAL A 1 84 ? -6.106 -0.058 14.632 1.00 75.25 84 VAL A N 1
ATOM 648 C CA . VAL A 1 84 ? -7.175 -1.011 14.922 1.00 75.25 84 VAL A CA 1
ATOM 649 C C . VAL A 1 84 ? -6.628 -2.228 15.673 1.00 75.25 84 VAL A C 1
ATOM 651 O O . VAL A 1 84 ? -5.639 -2.847 15.254 1.00 75.25 84 VAL A O 1
ATOM 654 N N . MET A 1 85 ? -7.278 -2.551 16.782 1.00 77.38 85 MET A N 1
ATOM 655 C CA . MET A 1 85 ? -7.027 -3.686 17.660 1.00 77.38 85 MET A CA 1
ATOM 656 C C . MET A 1 85 ? -7.981 -4.831 17.299 1.00 77.38 85 MET A C 1
ATOM 658 O O . MET A 1 85 ? -9.131 -4.617 16.921 1.00 77.38 85 MET A O 1
ATOM 662 N N . ALA A 1 86 ? -7.487 -6.063 17.370 1.00 78.31 86 ALA A N 1
ATOM 663 C CA . ALA A 1 86 ? -8.301 -7.271 17.294 1.00 78.31 86 ALA A CA 1
ATOM 664 C C . ALA A 1 86 ? -7.867 -8.181 18.448 1.00 78.31 86 ALA A C 1
ATOM 666 O O . ALA A 1 86 ? -6.796 -8.793 18.373 1.00 78.31 86 ALA A O 1
ATOM 667 N N . GLY A 1 87 ? -8.660 -8.207 19.523 1.00 81.88 87 GLY A N 1
ATOM 668 C CA . GLY A 1 87 ? -8.192 -8.675 20.830 1.00 81.88 87 GLY A CA 1
ATOM 669 C C . GLY A 1 87 ? -7.024 -7.811 21.313 1.00 81.88 87 GLY A C 1
ATOM 670 O O . GLY A 1 87 ? -7.009 -6.602 21.080 1.00 81.88 87 GLY A O 1
ATOM 671 N N . ASP A 1 88 ? -5.989 -8.439 21.868 1.00 83.06 88 ASP A N 1
ATOM 672 C CA . ASP A 1 88 ? -4.821 -7.712 22.379 1.00 83.06 88 ASP A CA 1
ATOM 673 C C . ASP A 1 88 ? -3.835 -7.290 21.294 1.00 83.06 88 ASP A C 1
ATOM 675 O O . ASP A 1 88 ? -2.863 -6.616 21.598 1.00 83.06 88 ASP A O 1
ATOM 679 N N . ARG A 1 89 ? -4.027 -7.658 20.020 1.00 82.25 89 ARG A N 1
ATOM 680 C CA . ARG A 1 89 ? -3.045 -7.371 18.962 1.00 82.25 89 ARG A CA 1
ATOM 681 C C . ARG A 1 89 ? -3.511 -6.270 18.021 1.00 82.25 89 ARG A C 1
ATOM 683 O O . ARG A 1 89 ? -4.556 -6.366 17.377 1.00 82.25 89 ARG A O 1
ATOM 690 N N . CYS A 1 90 ? -2.654 -5.280 17.813 1.00 80.06 90 CYS A N 1
ATOM 691 C CA . CYS A 1 90 ? -2.832 -4.287 16.772 1.00 80.06 90 CYS A CA 1
ATOM 692 C C . CYS A 1 90 ? -2.618 -4.916 15.388 1.00 80.06 90 CYS A C 1
ATOM 694 O O . CYS A 1 90 ? -1.526 -5.383 15.056 1.00 80.06 90 CYS A O 1
ATOM 696 N N . ARG A 1 91 ? -3.638 -4.863 14.526 1.00 74.44 91 ARG A N 1
ATOM 697 C CA . ARG A 1 91 ? -3.568 -5.339 13.128 1.00 74.44 91 ARG A CA 1
ATOM 698 C C . ARG A 1 91 ? -2.728 -4.428 12.225 1.00 74.44 91 ARG A C 1
ATOM 700 O O . ARG A 1 91 ? -2.504 -4.742 11.054 1.00 74.44 91 ARG A O 1
ATOM 707 N N . MET A 1 92 ? -2.280 -3.286 12.745 1.00 70.44 92 MET A N 1
ATOM 708 C CA . MET A 1 92 ? -1.510 -2.299 11.993 1.00 70.44 92 MET A CA 1
ATOM 709 C C . MET A 1 92 ? -0.015 -2.397 12.244 1.00 70.44 92 MET A C 1
ATOM 711 O O . MET A 1 92 ? 0.721 -2.656 11.295 1.00 70.44 92 MET A O 1
ATOM 715 N N . CYS A 1 93 ? 0.416 -2.246 13.494 1.00 73.62 93 CYS A N 1
ATOM 716 C CA . CYS A 1 93 ? 1.829 -2.319 13.869 1.00 73.62 93 CYS A CA 1
ATOM 717 C C . CYS A 1 93 ? 2.236 -3.658 14.501 1.00 73.62 93 CYS A C 1
ATOM 719 O O . CYS A 1 93 ? 3.399 -3.832 14.844 1.00 73.62 93 CYS A O 1
ATOM 721 N N . GLY A 1 94 ? 1.297 -4.588 14.706 1.00 75.50 94 GLY A N 1
ATOM 722 C CA . GLY A 1 94 ? 1.566 -5.884 15.335 1.00 75.50 94 GLY A CA 1
ATOM 723 C C . GLY A 1 94 ? 1.776 -5.837 16.852 1.00 75.50 94 GLY A C 1
ATOM 724 O O . GLY A 1 94 ? 1.864 -6.908 17.454 1.00 75.50 94 GLY A O 1
ATOM 725 N N . GLN A 1 95 ? 1.827 -4.637 17.446 1.00 77.00 95 GLN A N 1
ATOM 726 C CA . GLN A 1 95 ? 1.977 -4.399 18.884 1.00 77.00 95 GLN A CA 1
ATOM 727 C C . GLN A 1 95 ? 0.863 -5.105 19.657 1.00 77.00 95 GLN A C 1
ATOM 729 O O . GLN A 1 95 ? -0.291 -5.055 19.230 1.00 77.00 95 GLN A O 1
ATOM 734 N N . ARG A 1 96 ? 1.204 -5.741 20.778 1.00 80.06 96 ARG A N 1
ATOM 735 C CA . ARG A 1 96 ? 0.218 -6.276 21.719 1.00 80.06 96 ARG A CA 1
ATOM 736 C C . ARG A 1 96 ? -0.030 -5.276 22.855 1.00 80.06 96 ARG A C 1
ATOM 738 O O . ARG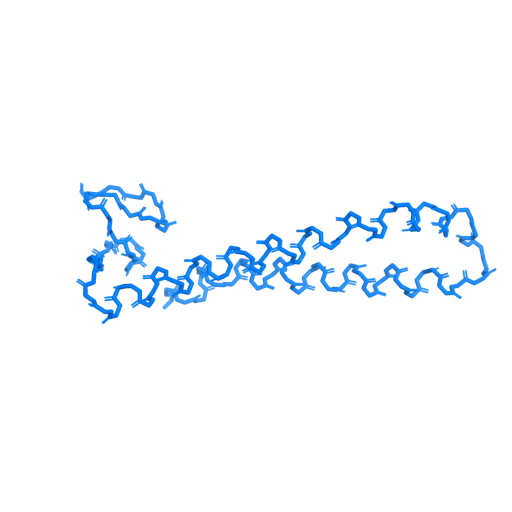 A 1 96 ? 0.895 -4.526 23.167 1.00 80.06 96 ARG A O 1
ATOM 745 N N . ARG A 1 97 ? -1.266 -5.205 23.354 1.00 69.56 97 ARG A N 1
ATOM 746 C CA . ARG A 1 97 ? -1.622 -4.486 24.584 1.00 69.56 97 ARG A CA 1
ATOM 747 C C . ARG A 1 97 ? -1.020 -5.192 25.789 1.00 69.56 97 ARG A C 1
ATOM 749 O O . ARG A 1 97 ? -0.916 -6.437 25.726 1.00 69.56 97 ARG A O 1
#

Mean predicted aligned error: 11.0 Å

Sequence (97 aa):
MFFIRNLGLPFILIAGGLVALMGLVLLSQQSGSFASWAQTARAIFPWMILLPACGALWATQRLLQIWRWRRGTLDGGCERCTGVMAGDRCRMCGQRR

Nearest PDB structures (foldseek):
  2gl2-assembly1_A  TM=6.486E-01  e=8.924E+00  Fusobacterium nucleatum
  6ixg-assembly2_B  TM=4.512E-01  e=7.389E+00  Homo sapiens

Organism: NCBI:txid2487519

Foldseek 3Di:
DLCCVQLVVLVCLLVVLVVVLVVLVVLLPDPPPCPVVNVVSVVCNVVSVVRNVVSVVSNVVQVVQVVCVVVVVFDFDDPVRSATDDQQAGPRPRDGD

Secondary structure (DSSP, 8-state):
-HHHHHHHHHHHHHHHHHHHHHHHHHHHT--STTHHHHHHHHHHHHHHTHHHHHHHHHHHHHHHHHHHHHTTSSB---TTT-PPEETTEETTT--B-

Radius of gyration: 19.1 Å; Cα contacts (8 Å, |Δi|>4): 92; chains: 1; bounding box: 38×21×56 Å

Solvent-accessible surface area (backbone atoms only — not comparable to full-atom values): 5373 Å² total; per-residue (Å²): 114,57,64,59,71,67,48,42,58,31,50,48,37,30,53,51,29,49,52,52,50,52,51,47,52,57,53,58,71,45,87,53,101,46,56,77,50,35,56,54,46,63,70,45,51,77,63,51,54,50,46,30,49,51,16,48,53,53,45,50,54,51,51,50,52,54,51,37,34,76,71,66,76,34,49,67,64,33,90,90,57,59,30,48,29,61,80,58,34,20,80,70,83,64,50,66,114

pLDDT: mean 72.03, std 7.21, range [49.88, 85.0]